Protein AF-Q9YFL0-F1 (afdb_monomer)

pLDDT: mean 89.03, std 13.78, range [47.19, 98.69]

Mean predicted aligned error: 6.33 Å

Sequence (141 aa):
MSQLVKKYEAEEEVIQRVRRKILEEFEKMKVVIEDAEISVYTALVDDDVVRLVLIALDEAKQPLSWRDLKKIFSGIVGEDRLRKILSSLKARNIIAELTHTRYSLPQYVPVEEIPKIKNPGIIPVIERIHGKRLQSYEEVQ

Nearest PDB structures (foldseek):
  9f2a-assembly1_C  TM=9.318E-01  e=1.109E-01  Pyrococcus abyssi GE5
  9f26-assembly1_C  TM=9.325E-01  e=4.728E-01  Pyrococcus abyssi
  9f27-assembly1_A  TM=7.385E-01  e=1.330E-01  Pyrococcus abyssi GE5
  9f29-assembly1_C  TM=9.330E-01  e=8.143E-01  Pyrococcus abyssi GE5

Foldseek 3Di:
DDPVVVVVVVLVVLLVQLLVVLVVLLVVQFDFPPDPPDTDGDQDDLVSLLVSVQSSQVSSLAWDALVSVCSSCPPPDDSVSNVVSQVVCLVVLQWWQFPRRTIHGLCSYDPVRLVRTPRVVNSVVNCVNVVVVVVVVVVVD

Structure (mmCIF, N/CA/C/O backbone):
data_AF-Q9YFL0-F1
#
_entry.id   AF-Q9YFL0-F1
#
loop_
_atom_site.group_PDB
_atom_site.id
_atom_site.type_symbol
_atom_site.label_atom_id
_atom_site.label_alt_id
_atom_site.label_comp_id
_atom_site.label_asym_id
_atom_site.label_entity_id
_atom_site.label_seq_id
_atom_site.pdbx_PDB_ins_code
_atom_site.Cartn_x
_atom_site.Cartn_y
_atom_site.Cartn_z
_atom_site.occupancy
_atom_site.B_iso_or_equiv
_atom_site.auth_seq_id
_atom_site.auth_comp_id
_atom_site.auth_asym_id
_atom_site.auth_atom_id
_atom_site.pdbx_PDB_model_num
ATOM 1 N N . MET A 1 1 ? 4.812 29.240 -13.320 1.00 57.16 1 MET A N 1
ATOM 2 C CA . MET A 1 1 ? 4.814 28.173 -12.289 1.00 57.16 1 MET A CA 1
ATOM 3 C C . MET A 1 1 ? 5.697 27.020 -12.754 1.00 57.16 1 MET A C 1
ATOM 5 O O . MET A 1 1 ? 5.601 26.654 -13.919 1.00 57.16 1 MET A O 1
ATOM 9 N N . SER A 1 2 ? 6.576 26.499 -11.890 1.00 85.75 2 SER A N 1
ATOM 10 C CA . SER A 1 2 ? 7.560 25.447 -12.225 1.00 85.75 2 SER A CA 1
ATOM 11 C C . SER A 1 2 ? 6.908 24.063 -12.392 1.00 85.75 2 SER A C 1
ATOM 13 O O . SER A 1 2 ? 5.940 23.756 -11.699 1.00 85.75 2 SER A O 1
ATOM 15 N N . GLN A 1 3 ? 7.454 23.212 -13.273 1.00 77.00 3 GLN A N 1
ATOM 16 C CA . GLN A 1 3 ? 7.027 21.810 -13.457 1.00 77.00 3 GLN A CA 1
ATOM 17 C C . GLN A 1 3 ? 7.084 21.000 -12.152 1.00 77.00 3 GLN A C 1
ATOM 19 O O . GLN A 1 3 ? 6.261 20.115 -11.935 1.00 77.00 3 GLN A O 1
ATOM 24 N N . LEU A 1 4 ? 8.022 21.340 -11.264 1.00 75.06 4 LEU A N 1
ATOM 25 C CA . LEU A 1 4 ? 8.177 20.681 -9.972 1.00 75.06 4 LEU A CA 1
ATOM 26 C C . LEU A 1 4 ? 6.960 20.915 -9.064 1.00 75.06 4 LEU A C 1
ATOM 28 O O . LEU A 1 4 ? 6.488 19.983 -8.426 1.00 75.06 4 LEU A O 1
ATOM 32 N N . VAL A 1 5 ? 6.426 22.141 -9.052 1.00 77.06 5 VAL A N 1
ATOM 33 C CA . VAL A 1 5 ? 5.257 22.512 -8.235 1.00 77.06 5 VAL A CA 1
ATOM 34 C C . VAL A 1 5 ? 4.021 21.743 -8.697 1.00 77.06 5 VAL A C 1
ATOM 36 O O . VAL A 1 5 ? 3.357 21.120 -7.878 1.00 77.06 5 VAL A O 1
ATOM 39 N N . LYS A 1 6 ? 3.797 21.669 -10.016 1.00 76.88 6 LYS A N 1
ATOM 40 C CA . LYS A 1 6 ? 2.678 20.912 -10.600 1.00 76.88 6 LYS A CA 1
ATOM 41 C C . LYS A 1 6 ? 2.716 19.425 -10.240 1.00 76.88 6 LYS A C 1
ATOM 43 O O . LYS A 1 6 ? 1.678 18.818 -10.005 1.00 76.88 6 LYS A O 1
ATOM 48 N N . LYS A 1 7 ? 3.913 18.829 -10.204 1.00 78.69 7 LYS A N 1
ATOM 49 C CA . LYS A 1 7 ? 4.083 17.426 -9.813 1.00 78.69 7 LYS A CA 1
ATOM 50 C C . LYS A 1 7 ? 3.713 17.208 -8.343 1.00 78.69 7 LYS A C 1
ATOM 52 O O . LYS A 1 7 ? 2.999 16.259 -8.043 1.00 78.69 7 LYS A O 1
ATOM 57 N N . TYR A 1 8 ? 4.174 18.085 -7.450 1.00 76.69 8 TYR A N 1
ATOM 58 C CA . TYR A 1 8 ? 3.842 17.998 -6.026 1.00 76.69 8 TYR A CA 1
ATOM 59 C C . TYR A 1 8 ? 2.343 18.171 -5.760 1.00 76.69 8 TYR A C 1
ATOM 61 O O . TYR A 1 8 ? 1.792 17.438 -4.945 1.00 76.69 8 TYR A O 1
ATOM 69 N N . GLU A 1 9 ? 1.683 19.101 -6.452 1.00 80.06 9 GLU A N 1
ATOM 70 C CA . GLU A 1 9 ? 0.231 19.295 -6.347 1.00 80.06 9 GLU A CA 1
ATOM 71 C C . GLU A 1 9 ? -0.527 18.030 -6.768 1.00 80.06 9 GLU A C 1
ATOM 73 O O . GLU A 1 9 ? -1.371 17.547 -6.017 1.00 80.06 9 GLU A O 1
ATOM 78 N N . ALA A 1 10 ? -0.154 17.427 -7.901 1.00 84.19 10 ALA A N 1
ATOM 79 C CA . ALA A 1 10 ? -0.766 16.185 -8.372 1.00 84.19 10 ALA A CA 1
ATOM 80 C C . ALA A 1 10 ? -0.540 15.001 -7.410 1.00 84.19 10 ALA A C 1
ATOM 82 O O . ALA A 1 10 ? -1.441 14.190 -7.193 1.00 84.19 10 ALA A O 1
ATOM 83 N N . GLU A 1 11 ? 0.651 14.885 -6.814 1.00 87.12 11 GLU A N 1
ATOM 84 C CA . GLU A 1 11 ? 0.932 13.860 -5.800 1.00 87.12 11 GLU A CA 1
ATOM 85 C C . GLU A 1 11 ? 0.068 14.058 -4.548 1.00 87.12 11 GLU A C 1
ATOM 87 O O . GLU A 1 11 ? -0.517 13.098 -4.042 1.00 87.12 11 GLU A O 1
ATOM 92 N N . GLU A 1 12 ? -0.063 15.294 -4.066 1.00 91.25 12 GLU A N 1
ATOM 93 C CA . GLU A 1 12 ? -0.867 15.590 -2.881 1.00 91.25 12 GLU A CA 1
ATOM 94 C C . GLU A 1 12 ? -2.365 15.367 -3.145 1.00 91.25 12 GLU A C 1
ATOM 96 O O . GLU A 1 12 ? -3.042 14.775 -2.308 1.00 91.25 12 GLU A O 1
ATOM 101 N N . GLU A 1 13 ? -2.881 15.717 -4.327 1.00 93.75 13 GLU A N 1
ATOM 102 C CA . GLU A 1 13 ? -4.261 15.403 -4.726 1.00 93.75 13 GLU A CA 1
ATOM 103 C C . GLU A 1 13 ? -4.553 13.897 -4.674 1.00 93.75 13 GLU A C 1
ATOM 105 O O . GLU A 1 13 ? -5.590 13.478 -4.147 1.00 93.75 13 GLU A O 1
ATOM 110 N N . VAL A 1 14 ? -3.624 13.065 -5.160 1.00 95.81 14 VAL A N 1
ATOM 111 C CA . VAL A 1 14 ? -3.767 11.605 -5.080 1.00 95.81 14 VAL A CA 1
ATOM 112 C C . VAL A 1 14 ? -3.755 11.136 -3.629 1.00 95.81 14 VAL A C 1
ATOM 114 O O . VAL A 1 14 ? -4.612 10.340 -3.247 1.00 95.81 14 VAL A O 1
ATOM 117 N N . ILE A 1 15 ? -2.849 11.652 -2.796 1.00 96.88 15 ILE A N 1
ATOM 118 C CA . ILE A 1 15 ? -2.794 11.307 -1.368 1.00 96.88 15 ILE A CA 1
ATOM 119 C C . ILE A 1 15 ? -4.117 11.650 -0.675 1.00 96.88 15 ILE A C 1
ATOM 121 O O . ILE A 1 15 ? -4.647 10.821 0.066 1.00 96.88 15 ILE A O 1
ATOM 125 N N . GLN A 1 16 ? -4.679 12.833 -0.933 1.00 96.50 16 GLN A N 1
ATOM 126 C CA . GLN A 1 16 ? -5.940 13.264 -0.327 1.00 96.50 16 GLN A CA 1
ATOM 127 C C . GLN A 1 16 ? -7.130 12.426 -0.808 1.00 96.50 16 GLN A C 1
ATOM 129 O O . GLN A 1 16 ? -7.981 12.050 0.004 1.00 96.50 16 GLN A O 1
ATOM 134 N N . ARG A 1 17 ? -7.180 12.076 -2.103 1.00 97.50 17 ARG A N 1
ATOM 135 C CA . ARG A 1 17 ? -8.201 11.169 -2.656 1.00 97.50 17 ARG A CA 1
ATOM 136 C C . ARG A 1 17 ? -8.144 9.800 -1.983 1.00 97.50 17 ARG A C 1
ATOM 138 O O . ARG A 1 17 ? -9.152 9.331 -1.457 1.00 97.50 17 ARG A O 1
ATOM 145 N N . VAL A 1 18 ? -6.958 9.193 -1.950 1.00 98.31 18 VAL A N 1
ATOM 146 C CA . VAL A 1 18 ? -6.754 7.865 -1.360 1.00 98.31 18 VAL A CA 1
ATOM 147 C C . VAL A 1 18 ? -7.070 7.891 0.132 1.00 98.31 18 VAL A C 1
ATOM 149 O O . VAL A 1 18 ? -7.796 7.031 0.621 1.00 98.31 18 VAL A O 1
ATOM 152 N N . ARG A 1 19 ? -6.597 8.905 0.867 1.00 98.00 19 ARG A N 1
ATOM 153 C CA . ARG A 1 19 ? -6.881 9.044 2.302 1.00 98.00 19 ARG A CA 1
ATOM 154 C C . ARG A 1 19 ? -8.378 9.137 2.582 1.00 98.00 19 ARG A C 1
ATOM 156 O O . ARG A 1 19 ? -8.846 8.475 3.503 1.00 98.00 19 ARG A O 1
ATOM 163 N N . ARG A 1 20 ? -9.128 9.913 1.794 1.00 98.00 20 ARG A N 1
ATOM 164 C CA . ARG A 1 20 ? -10.589 10.010 1.931 1.00 98.00 20 ARG A CA 1
ATOM 165 C C . ARG A 1 20 ? -11.249 8.644 1.775 1.00 98.00 20 ARG A C 1
ATOM 167 O O . ARG A 1 20 ? -12.000 8.236 2.653 1.00 98.00 20 ARG A O 1
ATOM 174 N N . LYS A 1 21 ? -10.889 7.910 0.719 1.00 97.94 21 LYS A N 1
ATOM 175 C CA . LYS A 1 21 ? -11.404 6.559 0.475 1.00 97.94 21 LYS A CA 1
ATOM 176 C C . LYS A 1 21 ? -11.083 5.606 1.628 1.00 97.94 21 LYS A C 1
ATOM 178 O O . LYS A 1 21 ? -11.942 4.847 2.057 1.00 97.94 21 LYS A O 1
ATOM 183 N N . ILE A 1 22 ? -9.867 5.665 2.165 1.00 97.69 22 ILE A N 1
ATOM 184 C CA . ILE A 1 22 ? -9.458 4.815 3.288 1.00 97.69 22 ILE A CA 1
ATOM 185 C C . ILE A 1 22 ? -10.197 5.161 4.579 1.00 97.69 22 ILE A C 1
ATOM 187 O O . ILE A 1 22 ? -10.564 4.245 5.306 1.00 97.69 22 ILE A O 1
ATOM 191 N N . LEU A 1 23 ? -10.463 6.439 4.853 1.00 96.00 23 LEU A N 1
ATOM 192 C CA . LEU A 1 23 ? -11.286 6.836 5.998 1.00 96.00 23 LEU A CA 1
ATOM 193 C C . LEU A 1 23 ? -12.727 6.334 5.855 1.00 96.00 23 LEU A C 1
ATOM 195 O O . LEU A 1 23 ? -13.268 5.788 6.808 1.00 96.00 23 LEU A O 1
ATOM 199 N N . GLU A 1 24 ? -13.324 6.443 4.666 1.00 95.31 24 GLU A N 1
ATOM 200 C CA . GLU A 1 24 ? -14.667 5.908 4.403 1.00 95.31 24 GLU A CA 1
ATOM 201 C C . GLU A 1 24 ? -14.741 4.392 4.629 1.00 95.31 24 GLU A C 1
ATOM 203 O O . GLU A 1 24 ? -15.671 3.905 5.266 1.00 95.31 24 GLU A O 1
ATOM 208 N N . GLU A 1 25 ? -13.768 3.629 4.124 1.00 94.81 25 GLU A N 1
ATOM 209 C CA . GLU A 1 25 ? -13.731 2.174 4.324 1.00 94.81 25 GLU A CA 1
ATOM 210 C C . GLU A 1 25 ? -13.410 1.799 5.776 1.00 94.81 25 GLU A C 1
ATOM 212 O O . GLU A 1 25 ? -13.973 0.843 6.303 1.00 94.81 25 GLU A O 1
ATOM 217 N N . PHE A 1 26 ? -12.563 2.575 6.455 1.00 92.38 26 PHE A N 1
ATOM 218 C CA . PHE A 1 26 ? -12.271 2.396 7.874 1.00 92.38 26 PHE A CA 1
ATOM 219 C C . PHE A 1 26 ? -13.515 2.580 8.750 1.00 92.38 26 PHE A C 1
ATOM 221 O O . PHE A 1 26 ? -13.764 1.749 9.620 1.00 92.38 26 PHE A O 1
ATOM 228 N N . GLU A 1 27 ? -14.318 3.618 8.506 1.00 89.81 27 GLU A N 1
ATOM 229 C CA . GLU A 1 27 ? -15.559 3.839 9.258 1.00 89.81 27 GLU A CA 1
ATOM 230 C C . GLU A 1 27 ? -16.587 2.724 9.010 1.00 89.81 27 GLU A C 1
ATOM 232 O O . GLU A 1 27 ? -17.250 2.297 9.947 1.00 89.81 27 GLU A O 1
ATOM 237 N N . LYS A 1 28 ? -16.666 2.163 7.794 1.00 88.88 28 LYS A 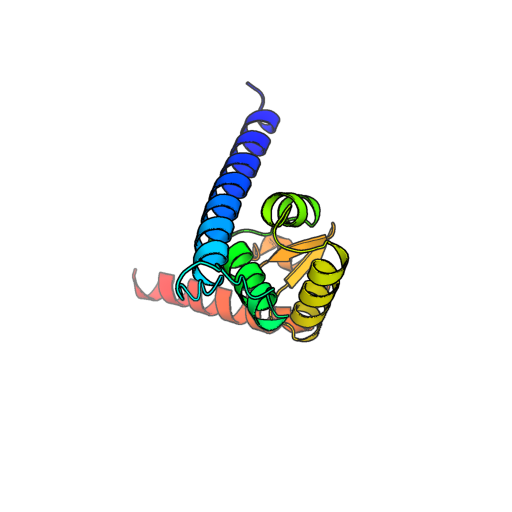N 1
ATOM 238 C CA . LYS A 1 28 ? -17.533 0.999 7.510 1.00 88.88 28 LYS A CA 1
ATOM 239 C C . LYS A 1 28 ? -17.103 -0.274 8.240 1.00 88.88 28 LYS A C 1
ATOM 241 O O . LYS A 1 28 ? -17.933 -1.143 8.490 1.00 88.88 28 LYS A O 1
ATOM 246 N N . MET A 1 29 ? -15.808 -0.422 8.521 1.00 84.75 29 MET A N 1
ATOM 247 C CA . MET A 1 29 ? -15.263 -1.585 9.231 1.00 84.75 29 MET A CA 1
ATOM 248 C C . MET A 1 29 ? -15.438 -1.483 10.747 1.00 84.75 29 MET A C 1
ATOM 250 O O . MET A 1 29 ? -15.359 -2.498 11.440 1.00 84.75 29 MET A O 1
ATOM 254 N N . LYS A 1 30 ? -15.693 -0.283 11.278 1.00 73.38 30 LYS A N 1
ATOM 255 C CA . LYS A 1 30 ? -16.079 -0.118 12.676 1.00 73.38 30 LYS A CA 1
ATOM 256 C C . LYS A 1 30 ? -17.513 -0.608 12.842 1.00 73.38 30 LYS A C 1
ATOM 258 O O . LYS A 1 30 ? -18.464 0.072 12.474 1.00 73.38 30 LYS A O 1
ATOM 263 N N . VAL A 1 31 ? -17.671 -1.798 13.411 1.00 64.88 31 VAL A N 1
ATOM 264 C CA . VAL A 1 31 ? -18.984 -2.252 13.872 1.00 64.88 31 VAL A CA 1
ATOM 265 C C . VAL A 1 31 ? -19.373 -1.376 15.056 1.00 64.88 31 VAL A C 1
ATOM 267 O O . VAL A 1 31 ? -18.670 -1.370 16.063 1.00 64.88 31 VAL A O 1
ATOM 270 N N . VAL A 1 32 ? -20.475 -0.639 14.930 1.00 58.72 32 VAL A N 1
ATOM 271 C CA . VAL A 1 32 ? -21.133 0.009 16.065 1.00 58.72 32 VAL A CA 1
ATOM 272 C C . VAL A 1 32 ? -22.203 -0.960 16.547 1.00 58.72 32 VAL A C 1
ATOM 274 O O . VAL A 1 32 ? -23.198 -1.183 15.860 1.00 58.72 32 VAL A O 1
ATOM 277 N N . ILE A 1 33 ? -21.986 -1.581 17.704 1.00 55.84 33 ILE A N 1
ATOM 278 C CA . ILE A 1 33 ? -23.089 -2.221 18.423 1.00 55.84 33 ILE A CA 1
ATOM 279 C C . ILE A 1 33 ? -23.800 -1.087 19.159 1.00 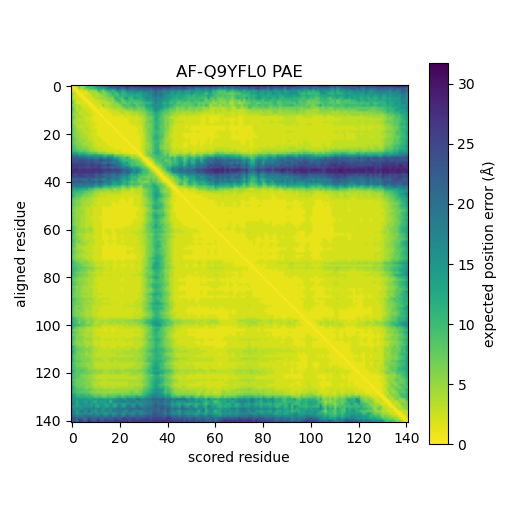55.84 33 ILE A C 1
ATOM 281 O O . ILE A 1 33 ? -23.267 -0.567 20.136 1.00 55.84 33 ILE A O 1
ATOM 285 N N . GLU A 1 34 ? -24.947 -0.652 18.640 1.00 49.16 34 GLU A N 1
ATOM 286 C CA . GLU A 1 34 ? -25.861 0.234 19.360 1.00 49.16 34 GLU A CA 1
ATOM 287 C C . GLU A 1 34 ? -26.764 -0.641 20.228 1.00 49.16 34 GLU A C 1
ATOM 289 O O . GLU A 1 34 ? -27.834 -1.067 19.799 1.00 49.16 34 GLU A O 1
ATOM 294 N N . ASP A 1 35 ? -26.307 -0.951 21.439 1.00 47.19 35 ASP A N 1
ATOM 295 C CA . ASP A 1 35 ? -27.211 -1.370 22.506 1.00 47.19 35 ASP A CA 1
ATOM 296 C C . ASP A 1 35 ? -27.234 -0.257 23.553 1.00 47.19 35 ASP A C 1
ATOM 298 O O . ASP A 1 35 ? -26.215 0.408 23.778 1.00 47.19 35 ASP A O 1
ATOM 302 N N . ALA A 1 36 ? -28.424 0.017 24.087 1.00 52.28 36 ALA A N 1
ATOM 303 C CA . ALA A 1 36 ? -28.758 1.251 24.793 1.00 52.28 36 ALA A CA 1
ATOM 304 C C . ALA A 1 36 ? -27.623 1.707 25.737 1.00 52.28 36 ALA A C 1
ATOM 306 O O . ALA A 1 36 ? -27.280 1.007 26.685 1.00 52.28 36 ALA A O 1
ATOM 307 N N . GLU A 1 37 ? -27.063 2.893 25.454 1.00 55.81 37 GLU A N 1
ATOM 308 C CA . GLU A 1 37 ? -26.040 3.622 26.232 1.00 55.81 37 GLU A CA 1
ATOM 309 C C . GLU A 1 37 ? -24.539 3.324 25.998 1.00 55.81 37 GLU A C 1
ATOM 311 O O . GLU A 1 37 ? -23.717 4.080 26.520 1.00 55.81 37 GLU A O 1
ATOM 316 N N . ILE A 1 38 ? -24.125 2.339 25.179 1.00 51.53 38 ILE A N 1
ATOM 317 C CA . ILE A 1 38 ? -22.683 2.081 24.929 1.00 51.53 38 ILE A CA 1
ATOM 318 C C . ILE A 1 38 ? -22.380 1.821 23.446 1.00 51.53 38 ILE A C 1
ATOM 320 O O . ILE A 1 38 ? -22.755 0.793 22.897 1.00 51.53 38 ILE A O 1
ATOM 324 N N . SER A 1 39 ? -21.590 2.698 22.812 1.00 56.81 39 SER A N 1
ATOM 325 C CA . SER A 1 39 ? -20.973 2.418 21.504 1.00 56.81 39 SER A CA 1
ATOM 326 C C . SER A 1 39 ? -19.649 1.668 21.691 1.00 56.81 39 SER A C 1
ATOM 328 O O . SER A 1 39 ? -18.662 2.249 22.149 1.00 56.81 39 SER A O 1
ATOM 330 N N . VAL A 1 40 ? -19.597 0.384 21.323 1.00 54.56 40 VAL A N 1
ATOM 331 C CA . VAL A 1 40 ? -18.347 -0.399 21.315 1.00 54.56 40 VAL A CA 1
ATOM 332 C C . VAL A 1 40 ? -17.737 -0.374 19.920 1.00 54.56 40 VAL A C 1
ATOM 334 O O . VAL A 1 40 ? -18.354 -0.843 18.972 1.00 54.56 40 VAL A O 1
ATOM 337 N N . TYR A 1 41 ? -16.507 0.130 19.804 1.00 61.72 41 TYR A N 1
ATOM 338 C CA . TYR A 1 41 ? -15.726 0.073 18.570 1.00 61.72 41 TYR A CA 1
ATOM 339 C C . TYR A 1 41 ? -14.787 -1.131 18.610 1.00 61.72 41 TYR A C 1
ATOM 341 O O . TYR A 1 41 ? -13.926 -1.227 19.487 1.00 61.72 41 TYR A O 1
ATOM 349 N N . THR A 1 42 ? -14.901 -2.040 17.644 1.00 67.62 42 THR A N 1
ATOM 350 C CA . THR A 1 42 ? -13.909 -3.107 17.475 1.00 67.62 42 THR A CA 1
ATOM 351 C C . THR A 1 42 ? -12.624 -2.542 16.872 1.00 67.62 42 THR A C 1
ATOM 353 O O . THR A 1 42 ? -12.657 -1.837 15.862 1.00 67.62 42 THR A O 1
ATOM 356 N N . ALA A 1 43 ? -11.475 -2.862 17.470 1.00 79.44 43 ALA A N 1
ATOM 357 C CA . ALA A 1 43 ? -10.180 -2.549 16.874 1.00 79.44 43 ALA A CA 1
ATOM 358 C C . ALA A 1 43 ? -9.984 -3.339 15.568 1.00 79.44 43 ALA A C 1
ATOM 360 O O . ALA A 1 43 ? -10.374 -4.503 15.490 1.00 79.44 43 ALA A O 1
ATOM 361 N N . LEU A 1 44 ? -9.334 -2.729 14.569 1.00 84.75 44 LEU A N 1
ATOM 362 C CA . LEU A 1 44 ? -9.002 -3.418 13.318 1.00 84.75 44 LEU A CA 1
ATOM 363 C C . LEU A 1 44 ? -8.112 -4.633 13.586 1.00 84.75 44 LEU A C 1
ATOM 365 O O . LEU A 1 44 ? -7.072 -4.503 14.247 1.00 84.75 44 LEU A O 1
ATOM 369 N N . VAL A 1 45 ? -8.447 -5.779 13.000 1.00 90.75 45 VAL A N 1
ATOM 370 C CA . VAL A 1 45 ? -7.566 -6.952 12.940 1.00 90.75 45 VAL A CA 1
ATOM 371 C C . VAL A 1 45 ? -6.610 -6.855 11.745 1.00 90.75 45 VAL A C 1
ATOM 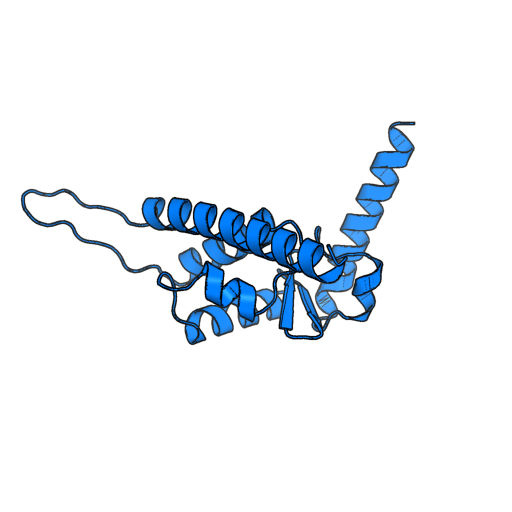373 O O . VAL A 1 45 ? -6.725 -5.958 10.910 1.00 90.75 45 VAL A O 1
ATOM 376 N N . ASP A 1 46 ? -5.593 -7.720 11.684 1.00 92.81 46 ASP A N 1
ATOM 377 C CA . ASP A 1 46 ? -4.545 -7.610 10.653 1.00 92.81 46 ASP A CA 1
ATOM 378 C C . ASP A 1 46 ? -5.121 -7.744 9.241 1.00 92.81 46 ASP A C 1
ATOM 380 O O . ASP A 1 46 ? -4.715 -7.007 8.343 1.00 92.81 46 ASP A O 1
ATOM 384 N N . ASP A 1 47 ? -6.128 -8.601 9.070 1.00 93.75 47 ASP A N 1
ATOM 385 C CA . ASP A 1 47 ? -6.830 -8.776 7.800 1.00 93.75 47 ASP A CA 1
ATOM 386 C C . ASP A 1 47 ? -7.589 -7.513 7.362 1.00 93.75 47 ASP A C 1
ATOM 388 O O . ASP A 1 47 ? -7.641 -7.209 6.169 1.00 93.75 47 ASP A O 1
ATOM 392 N N . ASP A 1 48 ? -8.119 -6.718 8.298 1.00 94.44 48 ASP A N 1
ATOM 393 C CA . ASP A 1 48 ? -8.745 -5.431 7.971 1.00 94.44 48 ASP A CA 1
ATOM 394 C C . ASP A 1 48 ? -7.713 -4.452 7.425 1.00 94.44 48 ASP A C 1
ATOM 396 O O . ASP A 1 48 ? -7.920 -3.812 6.394 1.00 94.44 48 ASP A O 1
ATOM 400 N N . VAL A 1 49 ? -6.558 -4.373 8.084 1.00 96.00 49 VAL A N 1
ATOM 401 C CA . VAL A 1 49 ? -5.485 -3.482 7.653 1.00 96.00 49 VAL A CA 1
ATOM 402 C C . VAL A 1 49 ? -4.901 -3.951 6.315 1.00 96.00 49 VAL A C 1
ATOM 404 O O . VAL A 1 49 ? -4.619 -3.115 5.459 1.00 96.00 49 VAL A O 1
ATOM 407 N N . VAL A 1 50 ? -4.781 -5.263 6.079 1.00 98.00 50 VAL A N 1
ATOM 408 C CA . VAL A 1 50 ? -4.426 -5.818 4.761 1.00 98.00 50 VAL A CA 1
ATOM 409 C C . VAL A 1 50 ? -5.400 -5.323 3.694 1.00 98.00 50 VAL A C 1
ATOM 411 O O . VAL A 1 50 ? -4.958 -4.817 2.661 1.00 98.00 50 VAL A O 1
ATOM 414 N N . ARG A 1 51 ? -6.713 -5.416 3.945 1.00 97.50 51 ARG A N 1
ATOM 415 C C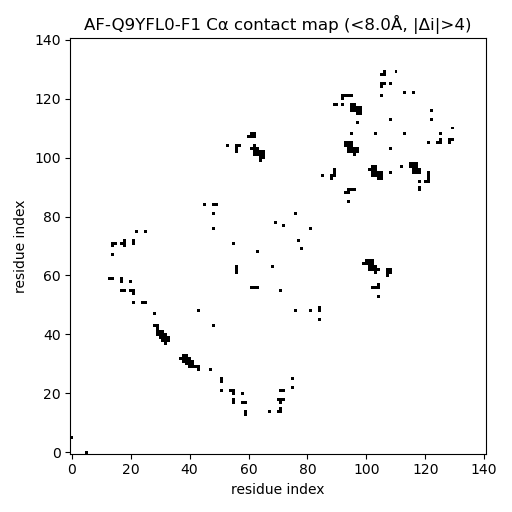A . ARG A 1 51 ? -7.740 -4.927 3.013 1.00 97.50 51 ARG A CA 1
ATOM 416 C C . ARG A 1 51 ? -7.579 -3.438 2.732 1.00 97.50 51 ARG A C 1
ATOM 418 O O . ARG A 1 51 ? -7.529 -3.055 1.566 1.00 97.50 51 ARG A O 1
ATOM 425 N N . LEU A 1 52 ? -7.421 -2.613 3.766 1.00 97.81 52 LEU A N 1
ATOM 426 C CA . LEU A 1 52 ? -7.227 -1.172 3.594 1.00 97.81 52 LEU A CA 1
ATOM 427 C C . LEU A 1 52 ? -5.953 -0.849 2.798 1.00 97.81 52 LEU A C 1
ATOM 429 O O . LEU A 1 52 ? -5.981 0.025 1.937 1.00 97.81 52 LEU A O 1
ATOM 433 N N . VAL A 1 53 ? -4.841 -1.558 3.023 1.00 98.50 53 VAL A N 1
ATOM 434 C CA . VAL A 1 53 ? -3.600 -1.365 2.247 1.00 98.50 53 VAL A CA 1
ATOM 435 C C . VAL A 1 53 ? -3.816 -1.670 0.768 1.00 98.50 53 VAL A C 1
ATOM 437 O O . VAL A 1 53 ? -3.390 -0.889 -0.083 1.00 98.50 53 VAL A O 1
ATOM 440 N N . LEU A 1 54 ? -4.495 -2.771 0.446 1.00 98.69 54 LEU A N 1
ATOM 441 C CA . LEU A 1 54 ? -4.787 -3.128 -0.943 1.00 98.69 54 LEU A CA 1
ATOM 442 C C . LEU A 1 54 ? -5.730 -2.112 -1.601 1.00 98.69 54 LEU A C 1
ATOM 444 O O . LEU A 1 54 ? -5.480 -1.721 -2.738 1.00 98.69 54 LEU A O 1
ATOM 448 N N . ILE A 1 55 ? -6.743 -1.626 -0.875 1.00 98.56 55 ILE A N 1
ATOM 449 C CA . ILE A 1 55 ? -7.624 -0.543 -1.340 1.00 98.56 55 ILE A CA 1
ATOM 450 C C . ILE A 1 55 ? -6.815 0.729 -1.597 1.00 98.56 55 ILE A C 1
ATOM 452 O O . ILE A 1 55 ? -7.020 1.372 -2.617 1.00 98.56 55 ILE A O 1
ATOM 456 N N . ALA A 1 56 ? -5.867 1.083 -0.726 1.00 98.62 56 ALA A N 1
ATOM 457 C CA . ALA A 1 56 ? -5.075 2.301 -0.883 1.00 98.62 56 ALA A CA 1
ATOM 458 C C . ALA A 1 56 ? -4.207 2.252 -2.145 1.00 98.62 56 ALA A C 1
ATOM 460 O O . ALA A 1 56 ? -4.151 3.217 -2.907 1.00 98.62 56 ALA A O 1
ATOM 461 N N . LEU A 1 57 ? -3.542 1.116 -2.374 1.00 98.56 57 LEU A N 1
ATOM 462 C CA . LEU A 1 57 ? -2.714 0.904 -3.559 1.00 98.56 57 LEU A CA 1
ATOM 463 C C . LEU A 1 57 ? -3.557 0.825 -4.837 1.00 98.56 57 LEU A C 1
ATOM 465 O O . LEU A 1 57 ? -3.123 1.318 -5.879 1.00 98.56 57 LEU A O 1
ATOM 469 N N . ASP A 1 58 ? -4.756 0.240 -4.768 1.00 98.50 58 ASP A N 1
ATOM 470 C CA . ASP A 1 58 ? -5.666 0.204 -5.910 1.00 98.50 58 ASP A CA 1
ATOM 471 C C . ASP A 1 58 ? -6.253 1.577 -6.226 1.00 98.50 58 ASP A C 1
ATOM 473 O O . ASP A 1 58 ? -6.272 1.970 -7.386 1.00 98.50 58 ASP A O 1
ATOM 477 N N . GLU A 1 59 ? -6.672 2.333 -5.217 1.00 98.31 59 GLU A N 1
ATOM 478 C CA . GLU A 1 59 ? -7.214 3.681 -5.376 1.00 98.31 59 GLU A CA 1
ATOM 479 C C . GLU A 1 59 ? -6.154 4.647 -5.910 1.00 98.31 59 GLU A C 1
ATOM 481 O O . GLU A 1 59 ? -6.468 5.534 -6.700 1.00 98.31 59 GLU A O 1
ATOM 486 N N . ALA A 1 60 ? -4.883 4.478 -5.533 1.00 97.81 60 ALA A N 1
ATOM 487 C CA . ALA A 1 60 ? -3.799 5.325 -6.021 1.00 97.81 60 ALA A CA 1
ATOM 488 C C . ALA A 1 60 ? -3.578 5.190 -7.534 1.00 97.81 60 ALA A C 1
ATOM 490 O O . ALA A 1 60 ? -3.246 6.184 -8.181 1.00 97.81 60 ALA A O 1
ATOM 491 N N . LYS A 1 61 ? -3.766 3.982 -8.092 1.00 97.31 61 LYS A N 1
ATOM 492 C CA . LYS A 1 61 ? -3.458 3.627 -9.493 1.00 97.31 61 LYS A CA 1
ATOM 493 C C . LYS A 1 61 ? -2.001 3.913 -9.906 1.00 97.31 61 LYS A C 1
ATOM 495 O O . LYS A 1 61 ? -1.697 3.966 -11.094 1.00 97.31 61 LYS A O 1
ATOM 500 N N . GLN A 1 62 ? -1.102 4.091 -8.936 1.00 96.62 62 GLN A N 1
ATOM 501 C CA . GLN A 1 62 ? 0.326 4.349 -9.129 1.00 96.62 62 GLN A CA 1
ATOM 502 C C . GLN A 1 62 ? 1.130 3.937 -7.881 1.00 96.62 62 GLN A C 1
ATOM 504 O O . GLN A 1 62 ? 0.540 3.807 -6.803 1.00 96.62 62 GLN A O 1
ATOM 509 N N . PRO A 1 63 ? 2.465 3.767 -7.978 1.00 97.88 63 PRO A N 1
ATOM 510 C CA . PRO A 1 63 ? 3.291 3.448 -6.820 1.00 97.88 63 PRO A CA 1
ATOM 511 C C . PRO A 1 63 ? 3.251 4.543 -5.742 1.00 97.88 63 PRO A C 1
ATOM 513 O O . PRO A 1 63 ? 3.535 5.705 -6.026 1.00 97.88 63 PRO A O 1
ATOM 516 N N . LEU A 1 64 ? 2.986 4.160 -4.491 1.00 98.19 64 LEU A N 1
ATOM 517 C CA . LEU A 1 64 ? 2.995 5.047 -3.323 1.00 98.19 64 LEU A CA 1
ATOM 518 C C . LEU A 1 64 ? 4.275 4.876 -2.510 1.00 98.19 64 LEU A C 1
ATOM 520 O O . LEU A 1 64 ? 4.689 3.752 -2.228 1.00 98.19 64 LEU A O 1
ATOM 524 N N . SER A 1 65 ? 4.895 5.971 -2.075 1.00 97.88 65 SER A N 1
ATOM 525 C CA . SER A 1 65 ? 6.042 5.896 -1.169 1.00 97.88 65 SER A CA 1
ATOM 526 C C . SER A 1 65 ? 5.628 5.539 0.258 1.00 97.88 65 SER A C 1
ATOM 528 O O . SER A 1 65 ? 4.488 5.747 0.678 1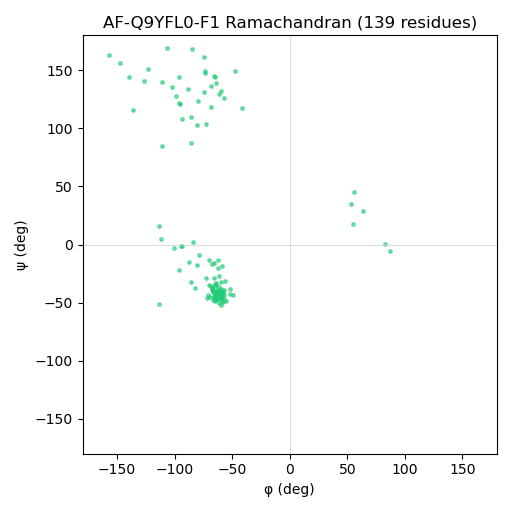.00 97.88 65 SER A O 1
ATOM 530 N N . TRP A 1 66 ? 6.589 5.072 1.060 1.00 97.88 66 TRP A N 1
ATOM 531 C CA . TRP A 1 66 ? 6.398 4.920 2.503 1.00 97.88 66 TRP A CA 1
ATOM 532 C C . TRP A 1 66 ? 5.882 6.209 3.159 1.00 97.88 66 TRP A C 1
ATOM 534 O O . TRP A 1 66 ? 5.028 6.157 4.039 1.00 97.88 66 TRP A O 1
ATOM 544 N N . ARG A 1 67 ? 6.355 7.382 2.716 1.00 96.94 67 ARG A N 1
ATOM 545 C CA . ARG A 1 67 ? 5.889 8.676 3.233 1.00 96.94 67 ARG A CA 1
ATOM 546 C C . ARG A 1 67 ? 4.402 8.896 2.943 1.00 96.94 67 ARG A C 1
ATOM 548 O O . ARG A 1 67 ? 3.692 9.357 3.834 1.00 96.94 67 ARG A O 1
ATOM 555 N N . ASP A 1 68 ? 3.947 8.538 1.748 1.00 97.94 68 ASP A N 1
ATOM 556 C CA . ASP A 1 68 ? 2.554 8.712 1.321 1.00 97.94 68 ASP A CA 1
ATOM 557 C C . ASP A 1 68 ? 1.640 7.770 2.092 1.00 97.94 68 ASP A C 1
ATOM 559 O O . ASP A 1 68 ? 0.636 8.199 2.652 1.00 97.94 68 ASP A O 1
ATOM 563 N N . LEU A 1 69 ? 2.045 6.505 2.229 1.00 98.31 69 LEU A N 1
ATOM 564 C CA . LEU A 1 69 ? 1.316 5.521 3.026 1.00 98.31 69 LEU A CA 1
ATOM 565 C C . LEU A 1 69 ? 1.175 5.976 4.484 1.00 98.31 69 LEU A C 1
ATOM 567 O O . LEU A 1 69 ? 0.085 5.898 5.041 1.00 98.31 69 LEU A O 1
ATOM 571 N N . LYS A 1 70 ? 2.223 6.542 5.094 1.00 97.88 70 LYS A N 1
ATOM 572 C CA . LYS A 1 70 ? 2.117 7.114 6.445 1.00 97.88 70 LYS A CA 1
ATOM 573 C C . LYS A 1 70 ? 1.102 8.249 6.536 1.00 97.88 70 LYS A C 1
ATOM 575 O O . LYS A 1 70 ? 0.327 8.288 7.486 1.00 97.88 70 LYS A O 1
ATOM 580 N N . LYS A 1 71 ? 1.085 9.159 5.557 1.00 97.88 71 LYS A N 1
ATOM 581 C CA . LYS A 1 71 ? 0.078 10.230 5.496 1.00 97.88 71 LYS A CA 1
ATOM 582 C C . LYS A 1 71 ? -1.330 9.651 5.346 1.00 97.88 71 LYS A C 1
ATOM 584 O O . LYS A 1 71 ? -2.231 10.072 6.060 1.00 97.88 71 LYS A O 1
ATOM 589 N N . ILE A 1 72 ? -1.513 8.669 4.463 1.00 98.38 72 ILE A N 1
ATOM 590 C CA . ILE A 1 72 ? -2.806 8.021 4.194 1.00 98.38 72 ILE A CA 1
ATOM 591 C C . ILE A 1 72 ? -3.334 7.310 5.443 1.00 98.38 72 ILE A C 1
ATOM 593 O O . ILE A 1 72 ? -4.496 7.490 5.788 1.00 98.38 72 ILE A O 1
ATOM 597 N N . PHE A 1 73 ? -2.480 6.579 6.160 1.00 98.00 73 PHE A N 1
ATOM 598 C CA . PHE A 1 73 ? -2.866 5.734 7.295 1.00 98.00 73 PHE A CA 1
ATOM 599 C C . PHE A 1 73 ? -2.738 6.395 8.675 1.00 98.00 73 PHE A C 1
ATOM 601 O O . PHE A 1 73 ? -3.080 5.777 9.687 1.00 98.00 73 PHE A O 1
ATOM 608 N N . SER A 1 74 ? -2.278 7.648 8.743 1.00 96.50 74 SER A N 1
ATOM 609 C CA . SER A 1 74 ? -2.167 8.391 10.002 1.00 96.50 74 SER A CA 1
ATOM 610 C C . SER A 1 74 ? -3.521 8.471 10.717 1.00 96.50 74 SER A C 1
ATOM 612 O O . SER A 1 74 ? -4.514 8.906 10.119 1.00 96.50 74 SER A O 1
ATOM 614 N N . GLY A 1 75 ? -3.547 8.044 11.984 1.00 93.31 75 GLY A N 1
ATOM 615 C CA . GLY A 1 75 ? -4.751 7.954 12.819 1.00 93.31 75 GLY A CA 1
ATOM 616 C C . GLY A 1 75 ? -5.592 6.683 12.628 1.00 93.31 75 GLY A C 1
ATOM 617 O O . GLY A 1 75 ? -6.606 6.544 13.300 1.00 93.31 75 GLY A O 1
ATOM 618 N N . ILE A 1 76 ? -5.182 5.765 11.743 1.00 94.25 76 ILE A N 1
ATOM 619 C CA . ILE A 1 76 ? -5.916 4.524 11.429 1.00 94.25 76 ILE A CA 1
ATOM 620 C C . ILE A 1 76 ? -5.121 3.302 11.894 1.00 94.25 76 ILE A C 1
ATOM 622 O O . ILE A 1 76 ? -5.638 2.447 12.609 1.00 94.25 76 ILE A O 1
ATOM 626 N N . VAL A 1 77 ? -3.840 3.219 11.518 1.00 94.56 77 VAL A N 1
ATOM 627 C CA . VAL A 1 77 ? -2.955 2.118 11.918 1.00 94.56 77 VAL A CA 1
ATOM 628 C C . VAL A 1 77 ? -1.557 2.622 12.262 1.00 94.56 77 VAL A C 1
ATOM 630 O O . VAL A 1 77 ? -1.037 3.544 11.637 1.00 94.56 77 VAL A O 1
ATOM 633 N N . GLY A 1 78 ? -0.932 2.001 13.266 1.00 96.19 78 GLY A N 1
ATOM 634 C CA . GLY A 1 78 ? 0.448 2.296 13.646 1.00 96.19 78 GLY A CA 1
ATOM 635 C C . GLY A 1 78 ? 1.458 1.904 12.561 1.00 96.19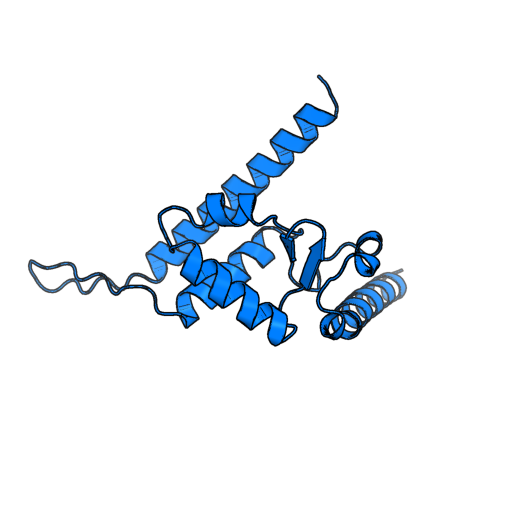 78 GLY A C 1
ATOM 636 O O . GLY A 1 78 ? 1.309 0.880 11.890 1.00 96.19 78 GLY A O 1
ATOM 637 N N . GLU A 1 79 ? 2.528 2.694 12.428 1.00 97.81 79 GLU A N 1
ATOM 638 C CA . GLU A 1 79 ? 3.561 2.507 11.398 1.00 97.81 79 GLU A CA 1
ATOM 639 C C . GLU A 1 79 ? 4.220 1.116 11.428 1.00 97.81 79 GLU A C 1
ATOM 641 O O . GLU A 1 79 ? 4.476 0.537 10.373 1.00 97.81 79 GLU A O 1
ATOM 646 N N . ASP A 1 80 ? 4.480 0.555 12.615 1.00 97.75 80 ASP A N 1
ATOM 647 C CA . ASP A 1 80 ? 5.080 -0.783 12.755 1.00 97.75 80 ASP A CA 1
ATOM 648 C C . ASP A 1 80 ? 4.180 -1.876 12.163 1.00 97.75 80 ASP A C 1
ATOM 650 O O . ASP A 1 80 ? 4.620 -2.720 11.379 1.00 97.75 80 ASP A O 1
ATOM 654 N N . ARG A 1 81 ? 2.882 -1.810 12.470 1.00 96.69 81 ARG A N 1
ATOM 655 C CA . ARG A 1 81 ? 1.888 -2.755 11.960 1.00 96.69 81 ARG A CA 1
ATOM 656 C C . ARG A 1 81 ? 1.720 -2.624 10.448 1.00 96.69 81 ARG A C 1
ATOM 658 O O . ARG A 1 81 ? 1.709 -3.631 9.745 1.00 96.69 81 ARG A O 1
ATOM 665 N N . LEU A 1 82 ? 1.697 -1.393 9.934 1.00 98.12 82 LEU A N 1
ATOM 666 C CA . LEU A 1 82 ? 1.684 -1.137 8.494 1.00 98.12 82 LEU A CA 1
ATOM 667 C C . LEU A 1 82 ? 2.928 -1.727 7.803 1.00 98.12 82 LEU A C 1
ATOM 669 O O . LEU A 1 82 ? 2.815 -2.375 6.763 1.00 98.12 82 LEU A O 1
ATOM 673 N N . ARG A 1 83 ? 4.115 -1.578 8.406 1.00 98.19 83 ARG A N 1
ATOM 674 C CA . ARG A 1 83 ? 5.371 -2.146 7.890 1.00 98.19 83 ARG A CA 1
ATOM 675 C C . ARG A 1 83 ? 5.352 -3.676 7.864 1.00 98.19 83 ARG A C 1
ATOM 677 O O . ARG A 1 83 ? 5.807 -4.267 6.881 1.00 98.19 83 ARG A O 1
ATOM 684 N N . LYS A 1 84 ? 4.825 -4.318 8.912 1.00 98.19 84 LYS A N 1
ATOM 685 C CA . LYS A 1 84 ? 4.659 -5.781 8.982 1.00 98.19 84 LYS A CA 1
ATOM 686 C C . LYS A 1 84 ? 3.753 -6.294 7.864 1.00 98.19 84 LYS A C 1
ATOM 688 O O . LYS A 1 84 ? 4.117 -7.242 7.169 1.00 98.19 84 LYS A O 1
ATOM 693 N N . ILE A 1 85 ? 2.631 -5.618 7.628 1.00 98.44 85 ILE A N 1
ATOM 694 C CA . ILE A 1 85 ? 1.680 -5.979 6.570 1.00 98.44 85 ILE A CA 1
ATOM 695 C C . ILE A 1 85 ? 2.296 -5.824 5.182 1.00 98.44 85 ILE A C 1
ATOM 697 O O . ILE A 1 85 ? 2.252 -6.768 4.396 1.00 98.44 85 ILE A O 1
ATOM 701 N N . LEU A 1 86 ? 2.946 -4.693 4.891 1.00 98.44 86 LEU A N 1
ATOM 702 C CA . LEU A 1 86 ? 3.646 -4.499 3.614 1.00 98.44 86 LEU A CA 1
ATOM 703 C C . LEU A 1 86 ? 4.724 -5.567 3.391 1.00 98.44 86 LEU A C 1
ATOM 705 O O . LEU A 1 86 ? 4.850 -6.102 2.291 1.00 98.44 86 LEU A O 1
ATOM 709 N N . SER A 1 87 ? 5.467 -5.924 4.444 1.00 98.06 87 SER A N 1
ATOM 710 C CA . SER A 1 87 ? 6.486 -6.978 4.378 1.00 98.06 87 SER A CA 1
ATOM 711 C C . SER A 1 87 ? 5.876 -8.344 4.049 1.00 98.06 87 SER A C 1
ATOM 713 O O . SER A 1 87 ? 6.402 -9.047 3.188 1.00 98.06 87 SER A O 1
ATOM 715 N N . SER A 1 88 ? 4.747 -8.693 4.674 1.00 98.25 88 SER A N 1
ATOM 716 C CA . SER A 1 88 ? 4.002 -9.931 4.401 1.00 98.25 88 SER A CA 1
ATOM 717 C C . SER A 1 88 ? 3.452 -9.972 2.969 1.00 98.25 88 SER A C 1
ATOM 719 O O . SER A 1 88 ? 3.666 -10.946 2.243 1.00 98.25 88 SER A O 1
ATOM 721 N N . LEU A 1 89 ? 2.815 -8.889 2.511 1.00 98.50 89 LEU A N 1
ATOM 722 C CA . LEU A 1 89 ? 2.278 -8.778 1.150 1.00 98.50 89 LEU A CA 1
ATOM 723 C C . LEU A 1 89 ? 3.378 -8.885 0.087 1.00 98.50 89 LEU A C 1
ATOM 725 O O . LEU A 1 89 ? 3.202 -9.573 -0.921 1.00 98.50 89 LEU A O 1
ATOM 729 N N . LYS A 1 90 ? 4.528 -8.246 0.328 1.00 97.31 90 LYS A N 1
ATOM 730 C CA . LYS A 1 90 ? 5.704 -8.337 -0.540 1.00 97.31 90 LYS A CA 1
ATOM 731 C C . LYS A 1 90 ? 6.267 -9.755 -0.585 1.00 97.31 90 LYS A C 1
ATOM 733 O O . LYS A 1 90 ? 6.543 -10.258 -1.670 1.00 97.31 90 LYS A O 1
ATOM 738 N N . ALA A 1 91 ? 6.434 -10.402 0.570 1.00 97.75 91 ALA A N 1
ATOM 739 C CA . ALA A 1 91 ? 6.967 -11.764 0.651 1.00 97.75 91 ALA A CA 1
ATOM 740 C C . ALA A 1 91 ? 6.093 -12.774 -0.112 1.00 97.75 91 ALA A C 1
ATOM 742 O O . ALA A 1 91 ? 6.604 -13.721 -0.702 1.00 97.75 91 ALA A O 1
ATOM 743 N N . ARG A 1 92 ? 4.779 -12.530 -0.154 1.00 97.75 92 ARG A N 1
ATOM 744 C CA . ARG A 1 92 ? 3.797 -13.319 -0.913 1.00 97.75 92 ARG A CA 1
ATOM 745 C C . ARG A 1 92 ? 3.674 -12.912 -2.386 1.00 97.75 92 ARG A C 1
ATOM 747 O O . ARG A 1 92 ? 2.835 -13.470 -3.085 1.00 97.75 92 ARG A O 1
ATOM 754 N N . ASN A 1 93 ? 4.468 -11.945 -2.855 1.00 97.88 93 ASN A N 1
ATOM 755 C CA . ASN A 1 93 ? 4.390 -11.364 -4.200 1.00 97.88 93 ASN A CA 1
ATOM 756 C C . ASN A 1 93 ? 2.982 -10.858 -4.574 1.00 97.88 93 ASN A C 1
ATOM 758 O O . ASN A 1 93 ? 2.576 -10.939 -5.729 1.00 97.88 93 ASN A O 1
ATOM 762 N N . ILE A 1 94 ? 2.237 -10.327 -3.597 1.00 98.19 94 ILE A N 1
ATOM 763 C CA . ILE A 1 94 ? 0.933 -9.683 -3.831 1.00 98.19 94 ILE A CA 1
ATOM 764 C C . ILE A 1 94 ? 1.129 -8.230 -4.279 1.00 98.19 94 ILE A C 1
ATOM 766 O O . ILE A 1 94 ? 0.400 -7.739 -5.135 1.00 98.19 94 ILE A O 1
ATOM 770 N N . ILE A 1 95 ? 2.131 -7.549 -3.713 1.00 98.62 95 ILE A N 1
ATOM 771 C CA . ILE A 1 95 ? 2.507 -6.172 -4.057 1.00 98.62 95 ILE A CA 1
ATOM 772 C C . ILE A 1 95 ? 3.970 -6.115 -4.493 1.00 98.62 95 ILE A C 1
ATOM 774 O O . ILE A 1 95 ? 4.802 -6.904 -4.034 1.00 98.62 95 ILE A O 1
ATOM 778 N N . ALA A 1 96 ? 4.293 -5.158 -5.354 1.00 98.44 96 ALA A N 1
ATOM 779 C CA . ALA A 1 96 ? 5.665 -4.850 -5.724 1.00 98.44 96 ALA A CA 1
ATOM 780 C C . ALA A 1 96 ? 6.238 -3.818 -4.748 1.00 98.44 96 ALA A C 1
ATOM 782 O O . ALA A 1 96 ? 5.590 -2.811 -4.470 1.00 98.44 96 ALA A O 1
ATOM 783 N N . GLU A 1 97 ? 7.459 -4.043 -4.266 1.00 98.38 97 GLU A N 1
ATOM 784 C CA . GLU A 1 97 ? 8.297 -2.998 -3.676 1.00 98.38 97 GLU A CA 1
ATOM 785 C C . GLU A 1 97 ? 9.299 -2.526 -4.732 1.00 98.38 97 GLU A C 1
ATOM 787 O O . GLU A 1 97 ? 10.022 -3.329 -5.315 1.00 98.38 97 GLU A O 1
ATOM 792 N N . LEU A 1 98 ? 9.362 -1.220 -4.967 1.00 98.00 98 LEU A N 1
ATOM 793 C CA . LEU A 1 98 ? 10.302 -0.561 -5.864 1.00 98.00 98 LEU A CA 1
ATOM 794 C C . LEU A 1 98 ? 11.374 0.185 -5.052 1.00 98.00 98 LEU A C 1
ATOM 796 O O . LEU A 1 98 ? 11.256 0.393 -3.841 1.00 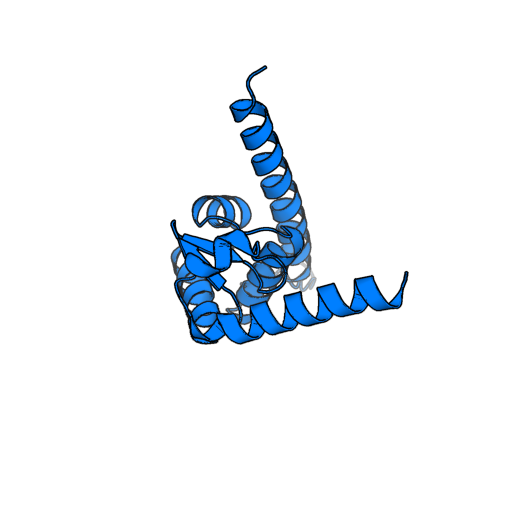98.00 98 LEU A O 1
ATOM 800 N N . THR A 1 99 ? 12.430 0.648 -5.726 1.00 93.88 99 THR A N 1
ATOM 801 C CA . THR A 1 99 ? 13.432 1.557 -5.139 1.00 93.88 99 THR A CA 1
ATOM 802 C C . THR A 1 99 ? 12.797 2.735 -4.394 1.00 93.88 99 THR A C 1
ATOM 804 O O . THR A 1 99 ? 11.744 3.240 -4.787 1.00 93.88 99 THR A O 1
ATOM 807 N N . HIS A 1 100 ? 13.492 3.213 -3.358 1.00 93.69 100 HIS A N 1
ATOM 808 C CA . HIS A 1 100 ? 13.034 4.283 -2.463 1.00 93.69 100 HIS A CA 1
ATOM 809 C C . HIS A 1 100 ? 11.771 3.931 -1.661 1.00 93.69 100 HIS A C 1
ATOM 811 O O . HIS A 1 100 ? 11.014 4.823 -1.282 1.00 93.69 100 HIS A O 1
ATOM 817 N N . THR A 1 101 ? 11.554 2.644 -1.357 1.00 95.31 101 THR A N 1
ATOM 818 C CA . THR A 1 101 ? 10.428 2.162 -0.530 1.00 95.31 101 THR A CA 1
ATOM 819 C C . THR A 1 101 ? 9.071 2.605 -1.077 1.00 95.31 101 THR A C 1
ATOM 821 O O . THR A 1 101 ? 8.224 3.115 -0.340 1.00 95.31 101 THR A O 1
ATOM 824 N N . ARG A 1 102 ? 8.895 2.464 -2.394 1.00 97.81 102 ARG A N 1
ATOM 825 C CA . ARG A 1 102 ? 7.601 2.646 -3.055 1.00 97.81 102 ARG A CA 1
ATOM 826 C C . ARG A 1 102 ? 6.915 1.301 -3.232 1.00 97.81 102 ARG A C 1
ATOM 828 O O . ARG A 1 102 ? 7.584 0.312 -3.503 1.00 97.81 102 ARG A O 1
ATOM 835 N N . TYR A 1 103 ? 5.599 1.276 -3.102 1.00 98.56 103 TYR A N 1
ATOM 836 C CA . TYR A 1 103 ? 4.786 0.071 -3.165 1.00 98.56 103 TYR A CA 1
ATOM 837 C C . TYR A 1 103 ? 3.685 0.245 -4.198 1.00 98.56 103 TYR A C 1
ATOM 839 O O . TYR A 1 103 ? 3.111 1.326 -4.304 1.00 98.56 103 TYR A O 1
ATOM 847 N N . SER A 1 104 ? 3.386 -0.804 -4.955 1.00 98.50 104 SER A N 1
ATOM 848 C CA . SER A 1 104 ? 2.317 -0.781 -5.955 1.00 98.50 104 SER A CA 1
ATOM 849 C C . SER A 1 104 ? 1.662 -2.148 -6.089 1.00 98.50 104 SER A C 1
ATOM 851 O O . SER A 1 104 ? 2.284 -3.176 -5.803 1.00 98.50 104 SER A O 1
ATOM 853 N N . LEU A 1 105 ? 0.419 -2.168 -6.566 1.00 98.38 105 LEU A N 1
ATOM 854 C CA . LEU A 1 105 ? -0.151 -3.394 -7.116 1.00 98.38 105 LEU A CA 1
ATOM 855 C C . LEU A 1 105 ? 0.471 -3.681 -8.493 1.00 98.38 105 LEU A C 1
ATOM 857 O O . LEU A 1 105 ? 0.806 -2.736 -9.212 1.00 98.38 105 LEU A O 1
ATOM 861 N N . PRO A 1 106 ? 0.603 -4.959 -8.890 1.00 97.44 106 PRO A N 1
ATOM 862 C CA . PRO A 1 106 ? 1.261 -5.353 -10.135 1.00 97.44 106 PRO A CA 1
ATOM 863 C C . PRO A 1 106 ? 0.794 -4.590 -11.380 1.00 97.44 106 PRO A C 1
ATOM 865 O O . PRO A 1 106 ? 1.614 -4.150 -12.176 1.00 97.44 106 PRO A O 1
ATOM 868 N N . GLN A 1 107 ? -0.515 -4.382 -11.526 1.00 96.44 107 GLN A N 1
ATOM 869 C CA . GLN A 1 107 ? -1.119 -3.726 -12.689 1.00 96.44 107 GLN A CA 1
ATOM 870 C C . GLN A 1 107 ? -0.833 -2.219 -12.800 1.00 96.44 107 GLN A C 1
ATOM 872 O O . GLN A 1 107 ? -1.102 -1.630 -13.847 1.00 96.44 107 GLN A O 1
ATOM 877 N N . TYR A 1 108 ? -0.317 -1.595 -11.735 1.00 97.19 108 TYR A N 1
ATOM 878 C CA . TYR A 1 108 ? 0.019 -0.168 -11.686 1.00 97.19 108 TYR A CA 1
ATOM 879 C C . TYR A 1 108 ? 1.525 0.067 -11.545 1.00 97.19 108 TYR A C 1
ATOM 881 O O . TYR A 1 108 ? 1.950 1.152 -11.146 1.00 97.19 108 TYR A O 1
ATOM 889 N N . VAL A 1 109 ? 2.352 -0.945 -11.813 1.00 97.06 109 VAL A N 1
ATOM 890 C CA . VAL A 1 109 ? 3.794 -0.748 -11.960 1.00 97.06 109 VAL A CA 1
ATOM 891 C C . VAL A 1 109 ? 4.061 -0.208 -13.369 1.00 97.06 109 VAL A C 1
ATOM 893 O O . VAL A 1 109 ? 3.655 -0.847 -14.338 1.00 97.06 109 VAL A O 1
ATOM 896 N N . PRO A 1 110 ? 4.718 0.954 -13.525 1.00 94.88 110 PRO A N 1
ATOM 897 C CA . PRO A 1 110 ? 5.138 1.420 -14.843 1.00 94.88 110 PRO A CA 1
ATOM 898 C C . PRO A 1 110 ? 6.172 0.463 -15.448 1.00 94.88 110 PRO A C 1
ATOM 900 O O . PRO A 1 110 ? 7.076 0.000 -14.746 1.00 94.88 110 PRO A O 1
ATOM 903 N N . VAL A 1 111 ? 6.062 0.177 -16.747 1.00 93.12 111 VAL A N 1
ATOM 904 C CA . VAL A 1 111 ? 6.915 -0.806 -17.444 1.00 93.12 111 VAL A CA 1
ATOM 905 C C . VAL A 1 111 ? 8.394 -0.420 -17.337 1.00 93.12 111 VAL A C 1
ATOM 907 O O . VAL A 1 111 ? 9.253 -1.255 -17.060 1.00 93.12 111 VAL A O 1
ATOM 910 N N . GLU A 1 112 ? 8.686 0.872 -17.456 1.00 94.25 112 GLU A N 1
ATOM 911 C CA . GLU A 1 112 ? 10.016 1.462 -17.320 1.00 94.25 112 GLU A CA 1
ATOM 912 C C . GLU A 1 112 ? 10.604 1.349 -15.901 1.00 94.25 112 GLU A C 1
ATOM 914 O O . GLU A 1 112 ? 11.807 1.534 -15.697 1.00 94.25 112 GLU A O 1
ATOM 919 N N . GLU A 1 113 ? 9.777 1.046 -14.899 1.00 95.94 113 GLU A N 1
ATOM 920 C CA . GLU A 1 113 ? 10.201 0.872 -13.513 1.00 95.94 113 GLU A CA 1
ATOM 921 C C . GLU A 1 113 ? 10.341 -0.596 -13.086 1.00 95.94 113 GLU A C 1
ATOM 923 O O . GLU A 1 113 ? 10.827 -0.844 -11.982 1.00 95.94 113 GLU A O 1
ATOM 928 N N . ILE A 1 114 ? 10.017 -1.570 -13.946 1.00 95.62 114 ILE A N 1
ATOM 929 C CA . ILE A 1 114 ? 10.205 -3.007 -13.665 1.00 95.62 114 ILE A CA 1
ATOM 930 C C . ILE A 1 114 ? 11.640 -3.334 -13.196 1.00 95.62 114 ILE A C 1
ATOM 932 O O . ILE A 1 114 ? 11.782 -4.027 -12.184 1.00 95.62 114 ILE A O 1
ATOM 936 N N . PRO A 1 115 ? 12.719 -2.782 -13.797 1.00 96.06 115 PRO A N 1
ATOM 937 C CA . PRO A 1 115 ? 14.088 -3.026 -13.324 1.00 96.06 115 PRO A CA 1
ATOM 938 C C . PRO A 1 115 ? 14.372 -2.528 -11.895 1.00 96.06 115 PRO A C 1
ATOM 940 O O . PRO A 1 115 ? 15.404 -2.859 -11.314 1.00 96.06 115 PRO A O 1
ATOM 943 N N . LYS A 1 116 ? 13.486 -1.706 -11.317 1.00 96.56 116 LYS A N 1
ATOM 944 C CA . LYS A 1 116 ? 13.624 -1.124 -9.972 1.00 96.56 116 LYS A CA 1
ATOM 945 C C . LYS A 1 116 ? 12.924 -1.951 -8.887 1.00 96.56 116 LYS A C 1
ATOM 947 O O . LYS A 1 116 ? 12.975 -1.559 -7.716 1.00 96.56 116 LYS A O 1
ATOM 952 N N . ILE A 1 117 ? 12.269 -3.056 -9.245 1.00 97.75 117 ILE A N 1
ATOM 953 C CA . ILE A 1 117 ? 11.566 -3.941 -8.309 1.00 97.75 117 ILE A CA 1
ATOM 954 C C . ILE A 1 117 ? 12.569 -4.660 -7.394 1.00 97.75 117 ILE A C 1
ATOM 956 O O . ILE A 1 117 ? 13.610 -5.148 -7.826 1.00 97.75 117 ILE A O 1
ATOM 960 N N . LYS A 1 118 ? 12.248 -4.727 -6.101 1.00 97.44 118 LYS A N 1
ATOM 961 C CA . LYS A 1 118 ? 13.062 -5.339 -5.043 1.00 97.44 118 LYS A CA 1
ATOM 962 C C . LYS A 1 118 ? 12.661 -6.777 -4.718 1.00 97.44 118 LYS A C 1
ATOM 964 O O . LYS A 1 118 ? 13.485 -7.517 -4.192 1.00 97.44 118 LYS A O 1
ATOM 969 N N . ASN A 1 119 ? 11.432 -7.185 -5.029 1.00 97.38 119 ASN A N 1
ATOM 970 C CA . ASN A 1 119 ? 10.947 -8.559 -4.887 1.00 97.38 119 ASN A CA 1
ATOM 971 C C . ASN A 1 119 ? 10.712 -9.201 -6.269 1.00 97.38 119 ASN A C 1
ATOM 973 O O . ASN A 1 119 ? 9.589 -9.190 -6.764 1.00 97.38 119 ASN A O 1
ATOM 977 N N . PRO A 1 120 ? 11.746 -9.771 -6.916 1.00 94.81 120 PRO A N 1
ATOM 978 C CA . PRO A 1 120 ? 11.673 -10.194 -8.319 1.00 94.81 120 PRO A CA 1
ATOM 979 C C . PRO A 1 120 ? 10.632 -11.288 -8.602 1.00 94.81 120 PRO A C 1
ATOM 981 O O . PRO A 1 120 ? 10.183 -11.416 -9.736 1.00 94.81 120 PRO A O 1
ATOM 984 N N . GLY A 1 121 ? 10.185 -12.037 -7.587 1.00 96.31 121 GLY A N 1
ATOM 985 C CA . GLY A 1 121 ? 9.145 -13.062 -7.739 1.00 96.31 121 GLY A CA 1
ATOM 986 C C . GLY A 1 121 ? 7.803 -12.538 -8.266 1.00 96.31 121 GLY A C 1
ATOM 987 O O . GLY A 1 121 ? 7.009 -13.322 -8.778 1.00 96.31 121 GLY A O 1
ATOM 988 N N . ILE A 1 122 ? 7.550 -11.226 -8.190 1.00 97.12 122 ILE A N 1
ATOM 989 C CA . ILE A 1 122 ? 6.339 -10.603 -8.737 1.00 97.12 122 ILE A CA 1
ATOM 990 C C . ILE A 1 122 ? 6.462 -10.201 -10.216 1.00 97.12 122 ILE A C 1
ATOM 992 O O . ILE A 1 122 ? 5.447 -9.960 -10.865 1.00 97.12 122 ILE A O 1
ATOM 996 N N . ILE A 1 123 ? 7.678 -10.155 -10.773 1.00 96.62 123 ILE A N 1
ATOM 997 C CA . ILE A 1 123 ? 7.927 -9.708 -12.155 1.00 96.62 123 ILE A CA 1
ATOM 998 C C . ILE A 1 123 ? 7.127 -10.532 -13.180 1.00 96.62 123 ILE A C 1
ATOM 1000 O O . ILE A 1 123 ? 6.419 -9.913 -13.974 1.00 96.62 123 ILE A O 1
ATOM 1004 N N . PRO A 1 124 ? 7.086 -11.882 -13.121 1.00 96.12 124 PRO A N 1
ATOM 1005 C CA . PRO A 1 124 ? 6.295 -12.664 -14.076 1.00 96.12 124 PRO A CA 1
ATOM 1006 C C . PRO A 1 124 ? 4.790 -12.360 -14.025 1.00 96.12 124 PRO A C 1
ATOM 1008 O O . PRO A 1 124 ? 4.076 -12.541 -15.012 1.00 96.12 124 PRO A O 1
ATOM 1011 N N . VAL A 1 125 ? 4.278 -11.915 -12.870 1.00 95.88 125 VAL A N 1
ATOM 1012 C CA . VAL A 1 125 ? 2.875 -11.500 -12.717 1.00 95.88 125 VAL A CA 1
ATOM 1013 C C . VAL A 1 125 ? 2.643 -10.176 -13.439 1.00 95.88 125 VAL A C 1
ATOM 1015 O O . VAL A 1 125 ? 1.680 -10.054 -14.192 1.00 95.88 125 VAL A O 1
ATOM 1018 N N . ILE A 1 126 ? 3.546 -9.214 -13.244 1.00 95.38 126 ILE A N 1
ATOM 1019 C CA . ILE A 1 126 ? 3.510 -7.894 -13.884 1.00 95.38 126 ILE A CA 1
ATOM 1020 C C . ILE A 1 126 ? 3.604 -8.037 -15.407 1.00 95.38 126 ILE A C 1
ATOM 1022 O O . ILE A 1 126 ? 2.739 -7.541 -16.126 1.00 95.38 126 ILE A O 1
ATOM 1026 N N . GLU A 1 127 ? 4.587 -8.787 -15.905 1.00 93.25 127 GLU A N 1
ATOM 1027 C CA . GLU A 1 127 ? 4.782 -9.023 -17.342 1.00 93.25 127 GLU A CA 1
ATOM 1028 C C . GLU A 1 127 ? 3.560 -9.684 -17.984 1.00 93.25 127 GLU A C 1
ATOM 1030 O O . GLU A 1 127 ? 3.114 -9.261 -19.049 1.00 93.25 127 GLU A O 1
ATOM 1035 N N . ARG A 1 128 ? 2.947 -10.666 -17.310 1.00 93.62 128 ARG A N 1
ATOM 1036 C CA . ARG A 1 128 ? 1.710 -11.298 -17.789 1.00 93.62 128 ARG A CA 1
ATOM 1037 C C . ARG A 1 128 ? 0.552 -10.305 -17.877 1.00 93.62 128 ARG A C 1
ATOM 1039 O O . ARG A 1 128 ? -0.242 -10.387 -18.811 1.00 93.62 128 ARG A O 1
ATOM 1046 N N . ILE A 1 129 ? 0.426 -9.395 -16.912 1.00 92.12 129 ILE A N 1
ATOM 1047 C CA . ILE A 1 129 ? -0.625 -8.369 -16.912 1.00 92.12 129 ILE A CA 1
ATOM 1048 C C . ILE A 1 129 ? -0.412 -7.385 -18.066 1.00 92.12 129 ILE A C 1
ATOM 1050 O O . ILE A 1 129 ? -1.353 -7.123 -18.816 1.00 92.12 129 ILE A O 1
ATOM 1054 N N . HIS A 1 130 ? 0.808 -6.875 -18.250 1.00 87.69 130 HIS A N 1
ATOM 1055 C CA . HIS A 1 130 ? 1.105 -5.953 -19.349 1.00 87.69 130 HIS A CA 1
ATOM 1056 C C . HIS A 1 130 ? 0.988 -6.626 -20.719 1.00 87.69 130 HIS A C 1
ATOM 1058 O O . HIS A 1 130 ? 0.410 -6.032 -21.625 1.00 87.69 130 HIS A O 1
ATOM 1064 N N . GLY A 1 131 ? 1.446 -7.874 -20.856 1.00 82.94 131 GLY A N 1
ATOM 1065 C CA . GLY A 1 131 ? 1.310 -8.653 -22.088 1.00 82.94 131 GLY A CA 1
ATOM 1066 C C . GLY A 1 131 ? -0.151 -8.847 -22.501 1.00 82.94 131 GLY A C 1
ATOM 1067 O O . GLY A 1 131 ? -0.502 -8.579 -23.646 1.00 82.94 131 GLY A O 1
ATOM 1068 N N . LYS A 1 132 ? -1.035 -9.203 -21.555 1.00 76.94 132 LYS A N 1
ATOM 1069 C CA . LYS A 1 132 ? -2.486 -9.285 -21.812 1.00 76.94 132 LYS A CA 1
ATOM 1070 C C . LYS A 1 132 ? -3.085 -7.946 -22.234 1.00 76.94 132 LYS A C 1
ATOM 1072 O O . LYS A 1 132 ? -3.950 -7.902 -23.101 1.00 76.94 132 LYS A O 1
ATOM 1077 N N . ARG A 1 133 ? -2.641 -6.852 -21.610 1.00 73.06 133 ARG A N 1
ATOM 1078 C CA . ARG A 1 133 ? -3.154 -5.513 -21.909 1.00 73.06 133 ARG A CA 1
ATOM 1079 C C . ARG A 1 133 ? -2.779 -5.077 -23.326 1.00 73.06 133 ARG A C 1
ATOM 1081 O O . ARG A 1 133 ? -3.626 -4.523 -24.013 1.00 73.06 133 ARG A O 1
ATOM 1088 N N . LEU A 1 134 ? -1.557 -5.365 -23.773 1.00 72.06 134 LEU A N 1
ATOM 1089 C CA . LEU A 1 134 ? -1.115 -5.081 -25.143 1.00 72.06 134 LEU A CA 1
ATOM 1090 C C . LEU A 1 134 ? -1.926 -5.876 -26.178 1.00 72.06 134 LEU A C 1
ATOM 1092 O O . LEU A 1 134 ? -2.446 -5.274 -27.110 1.00 72.06 134 LEU A O 1
ATOM 1096 N N . GLN A 1 135 ? -2.151 -7.174 -25.945 1.00 67.75 135 GLN A N 1
ATOM 1097 C CA . GLN A 1 135 ? -3.000 -8.007 -26.813 1.00 67.75 135 GLN A CA 1
ATOM 1098 C C . GLN A 1 135 ? -4.436 -7.466 -26.918 1.00 67.75 135 GLN A C 1
ATOM 1100 O O . GLN A 1 135 ? -4.982 -7.363 -28.010 1.00 67.75 135 GLN A O 1
ATOM 1105 N N . SER A 1 136 ? -5.022 -7.018 -25.801 1.00 67.44 136 SER A N 1
ATOM 1106 C CA . SER A 1 136 ? -6.376 -6.446 -25.805 1.00 67.44 136 SER A CA 1
ATOM 1107 C C . SER A 1 136 ? -6.511 -5.111 -26.545 1.00 67.44 136 SER A C 1
ATOM 1109 O O . SER A 1 136 ? -7.630 -4.707 -26.821 1.00 67.44 136 SER A O 1
ATOM 1111 N N . TYR A 1 137 ? -5.419 -4.394 -26.834 1.00 68.88 137 TYR A N 1
ATOM 1112 C CA . TYR A 1 137 ? -5.480 -3.190 -27.672 1.00 68.88 137 TYR A CA 1
ATOM 1113 C C . TYR A 1 137 ? -5.388 -3.530 -29.161 1.00 68.88 137 TYR A C 1
ATOM 1115 O O . TYR A 1 137 ? -6.015 -2.851 -29.967 1.00 68.88 137 TYR A O 1
ATOM 1123 N N . GLU A 1 138 ? -4.649 -4.582 -29.516 1.00 69.31 138 GLU A N 1
ATOM 1124 C CA . GLU A 1 138 ? -4.490 -5.034 -30.903 1.00 69.31 138 GLU A CA 1
ATOM 1125 C C . GLU A 1 138 ? -5.760 -5.706 -31.455 1.00 69.31 138 GLU A C 1
ATOM 1127 O O . GLU A 1 138 ? -6.024 -5.611 -32.645 1.00 69.31 138 GLU A O 1
ATOM 1132 N N . GLU A 1 139 ? -6.585 -6.332 -30.608 1.00 64.44 139 GLU A N 1
ATOM 1133 C CA . GLU A 1 139 ? -7.833 -7.005 -31.023 1.00 64.44 139 GLU A CA 1
ATOM 1134 C C . GLU A 1 139 ? -9.024 -6.055 -31.269 1.00 64.44 139 GLU A C 1
ATOM 1136 O O . GLU A 1 139 ? -10.072 -6.487 -31.748 1.00 64.44 139 GLU A O 1
ATOM 1141 N N . VAL A 1 140 ? -8.897 -4.771 -30.914 1.00 69.31 140 VAL A N 1
ATOM 1142 C CA . VAL A 1 140 ? -9.988 -3.771 -30.971 1.00 69.31 140 VAL A CA 1
ATOM 1143 C C . VAL A 1 140 ? -9.723 -2.704 -32.049 1.00 69.31 140 VAL A C 1
ATOM 1145 O O . VAL A 1 140 ? -10.491 -1.748 -32.174 1.00 69.31 140 VAL A O 1
ATOM 1148 N N . GLN A 1 141 ? -8.645 -2.859 -32.826 1.00 50.66 141 GLN A N 1
ATOM 1149 C CA . GLN A 1 141 ? -8.336 -2.070 -34.027 1.00 50.66 141 GLN A CA 1
ATOM 1150 C C . GLN A 1 141 ? -8.664 -2.858 -35.294 1.00 50.66 141 GLN A C 1
ATOM 1152 O O . GLN A 1 141 ? -9.099 -2.202 -36.267 1.00 50.66 141 GLN A O 1
#

Radius of gyration: 17.73 Å; Cα contacts (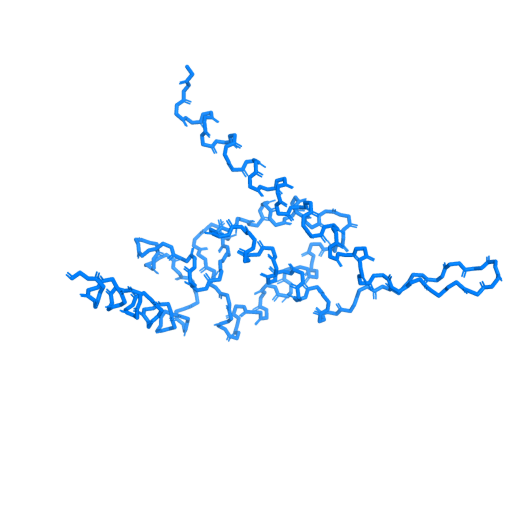8 Å, |Δi|>4): 140; chains: 1; bounding box: 43×42×60 Å

Organism: Aeropyrum pernix (strain ATCC 700893 / DSM 11879 / JCM 9820 / NBRC 100138 / K1) (NCBI:txid272557)

Secondary structure (DSSP, 8-state):
--HHHHHHHHHHHHHHHHHHHHHHHHHHHS-EEEETTEEEEPPPPHHHHHHHHHHHHHHH-SPEEHHHHHHHHTTTS-H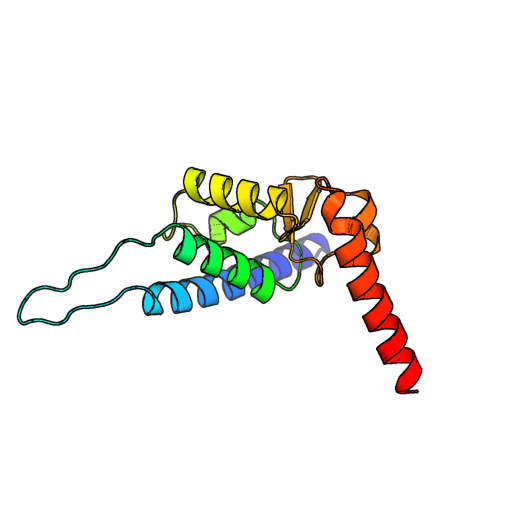HHHHHHHHHHHHTTSSEEETTTEEE-GGGS-GGGGGGBS-GGGHHHHHHHHHHHHHHHHTT-

Solvent-accessible surface area (backbone atoms only — not comparable to full-atom values): 8018 Å² total; per-residue (Å²): 136,60,73,68,57,57,52,52,50,54,53,50,51,46,47,53,54,29,25,51,53,49,51,55,53,50,57,70,66,40,53,70,50,86,50,97,95,49,81,49,74,61,76,83,51,72,68,52,52,50,52,50,52,54,50,41,33,59,66,52,63,36,62,40,37,57,70,51,51,49,65,46,35,59,96,74,57,58,70,68,61,53,51,52,49,53,51,51,37,36,76,69,43,66,33,42,37,34,67,87,57,20,36,20,39,48,89,33,55,56,77,93,48,56,90,42,47,73,51,67,85,31,48,69,57,31,52,52,50,52,53,52,53,54,53,62,55,66,78,75,110